Protein AF-A0A536F5B0-F1 (afdb_monomer_lite)

Structure (mmCIF, N/CA/C/O backbone):
data_AF-A0A536F5B0-F1
#
_entry.id   AF-A0A536F5B0-F1
#
loop_
_atom_site.group_PDB
_atom_site.id
_atom_site.type_symbol
_atom_site.label_atom_id
_atom_site.label_alt_id
_atom_site.label_comp_id
_atom_site.label_asym_id
_atom_site.label_entity_id
_atom_site.label_seq_id
_atom_site.pdbx_PDB_ins_code
_atom_site.Cartn_x
_atom_site.Cartn_y
_atom_site.Cartn_z
_atom_site.occupancy
_atom_site.B_iso_or_equiv
_atom_site.auth_seq_id
_atom_site.auth_comp_id
_atom_site.auth_asym_id
_atom_site.auth_atom_id
_atom_site.pdbx_PDB_model_num
ATOM 1 N N . MET A 1 1 ? -6.780 11.387 20.738 1.00 43.41 1 MET A N 1
ATOM 2 C CA . MET A 1 1 ? -5.326 11.297 20.969 1.00 43.41 1 MET A CA 1
ATOM 3 C C . MET A 1 1 ? -4.683 11.333 19.597 1.00 43.41 1 MET A C 1
ATOM 5 O O . MET A 1 1 ? -4.849 10.399 18.830 1.00 43.41 1 MET A O 1
ATOM 9 N N . GLN A 1 2 ? -4.145 12.494 19.250 1.00 51.94 2 GLN A N 1
ATOM 10 C CA . GLN A 1 2 ? -3.654 12.864 17.927 1.00 51.94 2 GLN A CA 1
ATOM 11 C C . GLN A 1 2 ? -2.170 12.504 17.866 1.00 51.94 2 GLN A C 1
ATOM 13 O O . GLN A 1 2 ? -1.369 13.080 18.598 1.00 51.94 2 GLN A O 1
ATOM 18 N N . GLY A 1 3 ? -1.829 11.453 17.122 1.00 70.12 3 GLY A N 1
ATOM 19 C CA . GLY A 1 3 ? -0.491 10.872 17.130 1.00 70.12 3 GLY A CA 1
ATOM 20 C C . GLY A 1 3 ? -0.028 10.510 15.729 1.00 70.12 3 GLY A C 1
ATOM 21 O O . GLY A 1 3 ? -0.777 9.934 14.937 1.00 70.12 3 GLY A O 1
ATOM 22 N N . VAL A 1 4 ? 1.227 10.842 15.442 1.00 75.50 4 VAL A N 1
ATOM 23 C CA . VAL A 1 4 ? 1.959 10.325 14.288 1.00 75.50 4 VAL A CA 1
ATOM 24 C C . VAL A 1 4 ? 2.479 8.942 14.659 1.00 75.50 4 VAL A C 1
ATOM 26 O O . VAL A 1 4 ? 3.270 8.815 15.592 1.00 75.50 4 VAL A O 1
ATOM 29 N N . LEU A 1 5 ? 2.086 7.913 13.911 1.00 81.56 5 LEU A N 1
ATOM 30 C CA . LEU A 1 5 ? 2.707 6.597 14.014 1.00 81.56 5 LEU A CA 1
ATOM 31 C C . LEU A 1 5 ? 3.843 6.514 12.987 1.00 81.56 5 LEU A C 1
ATOM 33 O O . LEU A 1 5 ? 3.611 6.391 11.783 1.00 81.56 5 LEU A O 1
ATOM 37 N N . ALA A 1 6 ? 5.082 6.626 13.463 1.00 87.69 6 ALA A N 1
ATOM 38 C CA . ALA A 1 6 ? 6.285 6.471 12.652 1.00 87.69 6 ALA A CA 1
ATOM 39 C C . ALA A 1 6 ? 6.956 5.138 12.987 1.00 87.69 6 ALA A C 1
ATOM 41 O O . ALA A 1 6 ? 7.313 4.890 14.137 1.00 87.69 6 ALA A O 1
ATOM 42 N N . LEU A 1 7 ? 7.123 4.289 11.976 1.00 90.38 7 LEU A N 1
ATOM 43 C CA . LEU A 1 7 ? 7.748 2.976 12.101 1.00 90.38 7 LEU A CA 1
ATOM 44 C C . LEU A 1 7 ? 8.937 2.914 11.137 1.00 90.38 7 LEU A C 1
ATOM 46 O O . LEU A 1 7 ? 8.799 3.295 9.976 1.00 90.38 7 LEU A O 1
ATOM 50 N N . ASP A 1 8 ? 10.097 2.441 11.594 1.00 94.56 8 ASP A N 1
ATOM 51 C CA . ASP A 1 8 ? 11.303 2.317 10.763 1.00 94.56 8 ASP A CA 1
ATOM 52 C C . ASP A 1 8 ? 11.876 0.902 10.868 1.00 94.56 8 ASP A C 1
ATOM 54 O O . ASP A 1 8 ? 12.297 0.478 11.942 1.00 94.56 8 ASP A O 1
ATOM 58 N N . ARG A 1 9 ? 11.888 0.175 9.744 1.00 95.12 9 ARG A N 1
ATOM 59 C CA . ARG A 1 9 ? 12.448 -1.183 9.608 1.00 95.12 9 ARG A CA 1
ATOM 60 C C . ARG A 1 9 ? 11.956 -2.202 10.643 1.00 95.12 9 ARG A C 1
ATOM 62 O O . ARG A 1 9 ? 12.716 -3.058 11.090 1.00 95.12 9 ARG A O 1
ATOM 69 N N . VAL A 1 10 ? 10.677 -2.138 11.002 1.00 96.81 10 VAL A N 1
ATOM 70 C CA . VAL A 1 10 ? 10.043 -3.112 11.904 1.00 96.81 10 VAL A CA 1
ATOM 71 C C . VAL A 1 10 ? 9.128 -4.065 11.147 1.00 96.81 10 VAL A C 1
ATOM 73 O O . VAL A 1 10 ? 8.617 -3.744 10.073 1.00 96.81 10 VAL A O 1
ATOM 76 N N . THR A 1 11 ? 8.903 -5.242 11.733 1.00 97.81 11 THR A N 1
ATOM 77 C CA . THR A 1 11 ? 7.833 -6.145 11.303 1.00 97.81 11 THR A CA 1
ATOM 78 C C . THR A 1 11 ? 6.660 -6.052 12.266 1.00 97.81 11 THR A C 1
ATOM 80 O O . THR A 1 11 ? 6.829 -6.259 13.466 1.00 97.81 11 THR A O 1
ATOM 83 N N . VAL A 1 12 ? 5.478 -5.769 11.732 1.00 96.88 12 VAL A N 1
ATOM 84 C CA . VAL A 1 12 ? 4.205 -5.764 12.455 1.00 96.88 12 VAL A CA 1
ATOM 85 C C . VAL A 1 12 ? 3.403 -6.973 11.992 1.00 96.88 12 VAL A C 1
ATOM 87 O O . VAL A 1 12 ? 3.277 -7.200 10.790 1.00 96.88 12 VAL A O 1
ATOM 90 N N . ARG A 1 13 ? 2.883 -7.758 12.936 1.00 98.31 13 ARG A N 1
ATOM 91 C CA . ARG A 1 13 ? 2.137 -8.987 12.648 1.00 98.31 13 ARG A CA 1
ATOM 92 C C . ARG A 1 13 ? 0.775 -8.955 13.306 1.00 98.31 13 ARG A C 1
ATOM 94 O O . ARG A 1 13 ? 0.677 -8.487 14.437 1.00 98.31 13 ARG A O 1
ATOM 101 N N . ASP A 1 14 ? -0.224 -9.485 12.605 1.00 97.19 14 ASP A N 1
ATOM 102 C CA . ASP A 1 14 ? -1.552 -9.790 13.151 1.00 97.19 14 ASP A CA 1
ATOM 103 C C . ASP A 1 14 ? -2.227 -8.573 13.821 1.00 97.19 14 ASP A C 1
ATOM 105 O O . ASP A 1 14 ? -3.028 -8.709 14.746 1.00 97.19 14 ASP A O 1
ATOM 109 N N . ALA A 1 15 ? -1.874 -7.365 13.368 1.00 93.62 15 ALA A N 1
ATOM 110 C CA . ALA A 1 15 ? -2.383 -6.118 13.916 1.00 93.62 15 ALA A CA 1
ATOM 111 C C . ALA A 1 15 ? -3.671 -5.700 13.202 1.00 93.62 15 ALA A C 1
ATOM 113 O O . ALA A 1 15 ? -3.762 -5.737 11.971 1.00 93.62 15 ALA A O 1
ATOM 114 N N . ASP A 1 16 ? -4.649 -5.262 13.988 1.00 92.25 16 ASP A N 1
ATOM 115 C CA . ASP A 1 16 ? -5.901 -4.706 13.490 1.00 92.25 16 ASP A CA 1
ATOM 116 C C . ASP A 1 16 ? -5.784 -3.184 13.358 1.00 92.25 16 ASP A C 1
ATOM 118 O O . ASP A 1 16 ? -5.632 -2.466 14.350 1.00 92.25 16 ASP A O 1
ATOM 122 N N . PHE A 1 17 ? -5.847 -2.704 12.118 1.00 88.69 17 PHE A N 1
ATOM 123 C CA . PHE A 1 17 ? -5.909 -1.293 11.764 1.00 88.69 17 PHE A CA 1
ATOM 124 C C . PHE A 1 17 ? -7.280 -0.877 11.218 1.00 88.69 17 PHE A C 1
ATOM 126 O O . PHE A 1 17 ? -7.409 0.276 10.839 1.00 88.69 17 PHE A O 1
ATOM 133 N N . SER A 1 18 ? -8.296 -1.752 11.211 1.00 85.62 18 SER A N 1
ATOM 134 C CA . SER A 1 18 ? -9.634 -1.507 10.625 1.00 85.62 18 SER A CA 1
ATOM 135 C C . SER A 1 18 ? -10.489 -0.458 11.352 1.00 85.62 18 SER A C 1
ATOM 137 O O . SER A 1 18 ? -11.6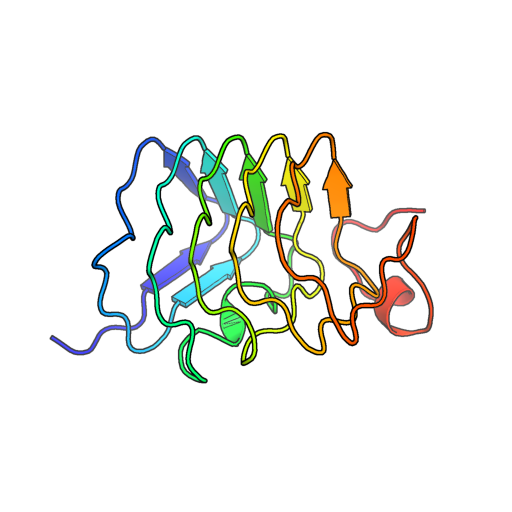27 -0.180 10.963 1.00 85.62 18 SER A O 1
ATOM 139 N N . ARG A 1 19 ? -9.976 0.068 12.471 1.00 79.25 19 ARG A N 1
ATOM 140 C CA . ARG A 1 19 ? -10.567 1.170 13.246 1.00 79.25 19 ARG A CA 1
ATOM 141 C C . ARG A 1 19 ? -9.510 2.156 13.730 1.00 79.25 19 ARG A C 1
ATOM 143 O O . ARG A 1 19 ? -9.707 2.835 14.745 1.00 79.25 19 ARG A O 1
ATOM 150 N N . ALA A 1 20 ? -8.340 2.155 13.105 1.00 76.19 20 ALA A N 1
ATOM 151 C CA . ALA A 1 20 ? -7.205 2.871 13.646 1.00 76.19 20 ALA A CA 1
ATOM 152 C C . ALA A 1 20 ? -7.249 4.345 13.236 1.00 76.19 20 ALA A C 1
ATOM 154 O O . ALA A 1 20 ? -7.000 4.713 12.096 1.00 76.19 20 ALA A O 1
ATOM 155 N N . ALA A 1 21 ? -7.519 5.220 14.202 1.00 69.75 21 ALA A N 1
ATOM 156 C CA . ALA A 1 21 ? -7.498 6.658 13.975 1.00 69.75 21 ALA A CA 1
ATOM 157 C C . ALA A 1 21 ? -6.064 7.199 14.101 1.00 69.75 21 ALA A C 1
ATOM 159 O O . ALA A 1 21 ? -5.585 7.451 15.210 1.00 69.75 21 ALA A O 1
ATOM 160 N N . PHE A 1 22 ? -5.390 7.410 12.969 1.00 70.12 22 PHE A N 1
ATOM 161 C CA . PHE A 1 22 ? -4.100 8.104 12.922 1.00 70.12 22 PHE A CA 1
ATOM 162 C C . PHE A 1 22 ? -4.226 9.469 12.252 1.00 70.12 22 PHE A C 1
ATOM 164 O O . PHE A 1 22 ? -4.945 9.641 11.272 1.00 70.12 22 PHE A O 1
ATOM 171 N N . GLU A 1 23 ? -3.465 10.444 12.745 1.00 73.62 23 GLU A N 1
ATOM 172 C CA . GLU A 1 23 ? -3.290 11.710 12.023 1.00 73.62 23 GLU A CA 1
ATOM 173 C C . GLU A 1 23 ? -2.241 11.622 10.928 1.00 73.62 23 GLU A C 1
ATOM 175 O O . GLU A 1 23 ? -2.249 12.409 9.987 1.00 73.62 23 GLU A O 1
ATOM 180 N N . ARG A 1 24 ? -1.301 10.690 11.085 1.00 76.69 24 ARG A N 1
ATOM 181 C CA . ARG A 1 24 ? -0.288 10.384 10.091 1.00 76.69 24 ARG A CA 1
ATOM 182 C C . ARG A 1 24 ? 0.280 9.007 10.361 1.00 76.69 24 ARG A C 1
ATOM 184 O O . ARG A 1 24 ? 0.657 8.701 11.494 1.00 76.69 24 ARG A O 1
ATOM 191 N N . PHE A 1 25 ? 0.417 8.222 9.304 1.00 82.94 25 PHE A N 1
ATOM 192 C CA . PHE A 1 25 ? 1.061 6.919 9.361 1.00 82.94 25 PHE A CA 1
ATOM 193 C C . PHE A 1 25 ? 2.206 6.859 8.352 1.00 82.94 25 PHE A C 1
ATOM 195 O O . PHE A 1 25 ? 1.997 7.002 7.147 1.00 82.94 25 PHE A O 1
ATOM 202 N N . ALA A 1 26 ? 3.432 6.709 8.849 1.00 86.06 26 ALA A N 1
ATOM 203 C CA . ALA A 1 26 ? 4.647 6.812 8.047 1.00 86.06 26 ALA A CA 1
ATOM 204 C C . ALA A 1 26 ? 5.569 5.604 8.286 1.00 86.06 26 ALA A C 1
ATOM 206 O O . ALA A 1 26 ? 6.556 5.726 9.019 1.00 86.06 26 ALA A O 1
ATOM 207 N N . PRO A 1 27 ? 5.259 4.433 7.702 1.00 90.06 27 PRO A N 1
ATOM 208 C CA . PRO A 1 27 ? 6.167 3.296 7.733 1.00 90.06 27 PRO A CA 1
ATOM 209 C C . PRO A 1 27 ? 7.321 3.503 6.756 1.00 90.06 27 PRO A C 1
ATOM 211 O O . PRO A 1 27 ? 7.099 3.871 5.612 1.00 90.06 27 PRO A O 1
ATOM 214 N N . ASN A 1 28 ? 8.554 3.229 7.167 1.00 93.00 28 ASN A N 1
ATOM 215 C CA . ASN A 1 28 ? 9.730 3.298 6.306 1.00 93.00 28 ASN A CA 1
ATOM 216 C C . ASN A 1 28 ? 10.467 1.959 6.325 1.00 93.00 28 ASN A C 1
ATOM 218 O O . ASN A 1 28 ? 11.013 1.565 7.354 1.00 93.00 28 ASN A O 1
ATOM 222 N N . GLY A 1 29 ? 10.471 1.238 5.201 1.00 95.06 29 GLY A N 1
ATOM 223 C CA . GLY A 1 29 ? 11.139 -0.065 5.128 1.00 95.06 29 GLY A CA 1
ATOM 224 C C . GLY A 1 29 ? 10.519 -1.127 6.040 1.00 95.06 29 GLY A C 1
ATOM 225 O O . GLY A 1 29 ? 11.243 -1.989 6.530 1.00 95.06 29 GLY A O 1
ATOM 226 N N . CYS A 1 30 ? 9.226 -1.018 6.355 1.00 96.50 30 CYS A N 1
ATOM 227 C CA . CYS A 1 30 ? 8.551 -1.926 7.285 1.00 96.50 30 CYS A CA 1
ATOM 228 C C . CYS A 1 30 ? 7.915 -3.114 6.561 1.00 96.50 30 CYS A C 1
ATOM 230 O O . CYS A 1 30 ? 7.590 -3.030 5.376 1.00 96.50 30 CYS A O 1
ATOM 232 N N . THR A 1 31 ? 7.660 -4.182 7.313 1.00 97.81 31 THR A N 1
ATOM 233 C CA . THR A 1 31 ? 6.870 -5.328 6.856 1.00 97.81 31 THR A CA 1
ATOM 234 C C . THR A 1 31 ? 5.605 -5.445 7.697 1.00 97.81 31 THR A C 1
ATOM 236 O O . THR A 1 31 ? 5.675 -5.477 8.923 1.00 97.81 31 THR A O 1
ATOM 239 N N . PHE A 1 32 ? 4.453 -5.537 7.046 1.00 97.75 32 PHE A N 1
ATOM 240 C CA . PHE A 1 32 ? 3.169 -5.848 7.668 1.00 97.75 32 PHE A CA 1
ATOM 241 C C . PHE A 1 32 ? 2.755 -7.248 7.238 1.00 97.75 32 PHE A C 1
ATOM 243 O O . PHE A 1 32 ? 2.677 -7.512 6.041 1.00 97.75 32 PHE A O 1
ATOM 250 N N . GLU A 1 33 ? 2.503 -8.141 8.189 1.00 98.69 33 GLU A N 1
ATOM 251 C CA . GLU A 1 33 ? 2.089 -9.518 7.916 1.00 98.69 33 GLU A CA 1
ATOM 252 C C . GLU A 1 33 ? 0.727 -9.789 8.548 1.00 98.69 33 GLU A C 1
ATOM 254 O O . GLU A 1 33 ? 0.567 -9.640 9.760 1.00 98.69 33 GLU A O 1
ATOM 259 N N . ARG A 1 34 ? -0.244 -10.223 7.736 1.00 98.38 34 ARG A N 1
ATOM 260 C CA . ARG A 1 34 ? -1.601 -10.578 8.190 1.00 98.38 34 ARG A CA 1
ATOM 261 C C . ARG A 1 34 ? -2.305 -9.453 8.961 1.00 98.38 34 ARG A C 1
ATOM 263 O O . ARG A 1 34 ? -3.112 -9.711 9.850 1.00 98.38 34 ARG A O 1
ATOM 270 N N . CYS A 1 35 ? -2.000 -8.203 8.620 1.00 96.94 35 CYS A N 1
ATOM 271 C CA . CYS A 1 35 ? -2.652 -7.042 9.215 1.00 96.94 35 CYS A CA 1
ATOM 272 C C . CYS A 1 35 ? -3.987 -6.736 8.523 1.00 96.94 35 CYS A C 1
ATOM 274 O O . CYS A 1 35 ? -4.154 -6.965 7.318 1.00 96.94 35 CYS A O 1
ATOM 276 N N . ASP A 1 36 ? -4.925 -6.185 9.287 1.00 95.81 36 ASP A N 1
ATOM 277 C CA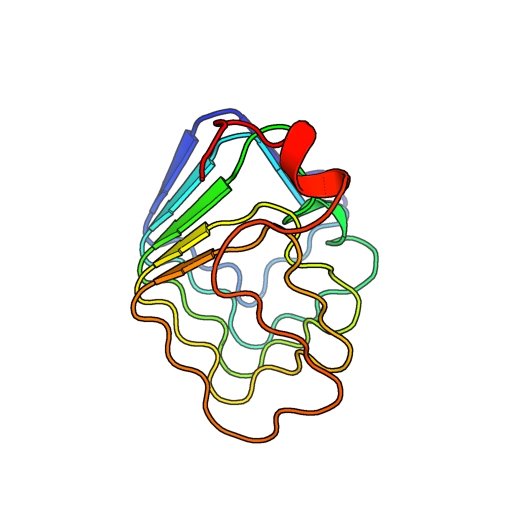 . ASP A 1 36 ? -6.267 -5.843 8.818 1.00 95.81 36 ASP A CA 1
ATOM 278 C C . ASP A 1 36 ? -6.405 -4.334 8.592 1.00 95.81 36 ASP A C 1
ATOM 280 O O . ASP A 1 36 ? -6.244 -3.562 9.526 1.00 95.81 36 ASP A O 1
ATOM 284 N N . PHE A 1 37 ? -6.700 -3.916 7.363 1.00 93.31 37 PHE A N 1
ATOM 285 C CA . PHE A 1 37 ? -6.938 -2.527 6.952 1.00 93.31 37 PHE A CA 1
ATOM 286 C C . PHE A 1 37 ? -8.335 -2.349 6.325 1.00 93.31 37 PHE A C 1
ATOM 288 O O . PHE A 1 37 ? -8.568 -1.413 5.556 1.00 93.31 37 PHE A O 1
ATOM 295 N N . ARG A 1 38 ? -9.263 -3.283 6.567 1.00 94.00 38 ARG A N 1
ATOM 296 C CA . ARG A 1 38 ? -10.600 -3.259 5.954 1.00 94.00 38 ARG A CA 1
ATOM 297 C C . ARG A 1 38 ? -11.414 -2.063 6.423 1.00 94.00 38 ARG A C 1
ATOM 299 O O . ARG A 1 38 ? -11.369 -1.702 7.592 1.00 94.00 38 ARG A O 1
ATOM 306 N N . GLY A 1 39 ? -12.220 -1.508 5.517 1.00 80.50 39 GLY A N 1
ATOM 307 C CA . GLY A 1 39 ? -13.172 -0.433 5.828 1.00 80.50 39 GLY A CA 1
ATOM 308 C C . GLY A 1 39 ? -12.547 0.902 6.249 1.00 80.50 39 GLY A C 1
ATOM 309 O O . GLY A 1 39 ? -13.285 1.832 6.566 1.00 80.50 39 GLY A O 1
ATOM 310 N N . GLU A 1 40 ? -11.218 1.010 6.230 1.00 79.31 40 GLU A N 1
ATOM 311 C CA . GLU A 1 40 ? -10.513 2.245 6.546 1.00 79.31 40 GLU A CA 1
ATOM 312 C C . GLU A 1 40 ? -10.764 3.311 5.475 1.00 79.31 40 GLU A C 1
ATOM 314 O O . GLU A 1 40 ? -10.757 3.044 4.265 1.00 79.31 40 GLU A O 1
ATOM 319 N N . LEU A 1 41 ? -10.974 4.539 5.946 1.00 73.12 41 LEU A N 1
ATOM 320 C CA . LEU A 1 41 ? -11.046 5.729 5.112 1.00 73.12 41 LEU A CA 1
ATOM 321 C C . LEU A 1 41 ? -9.644 6.316 5.029 1.00 73.12 41 LEU A C 1
ATOM 323 O O . LEU A 1 41 ? -9.217 7.059 5.914 1.00 73.12 41 LEU A O 1
ATOM 327 N N . PHE A 1 42 ? -8.921 5.990 3.961 1.00 71.06 42 PHE A N 1
ATOM 328 C CA . PHE A 1 42 ? -7.619 6.588 3.739 1.00 71.06 42 PHE A CA 1
ATOM 329 C C . PHE A 1 42 ? -7.793 7.981 3.140 1.00 71.06 42 PHE A C 1
ATOM 331 O O . PHE A 1 42 ? -7.871 8.161 1.925 1.00 71.06 42 PHE A O 1
ATOM 338 N N . ASP A 1 43 ? -7.879 8.974 4.021 1.00 71.69 43 ASP A N 1
ATOM 339 C CA . ASP A 1 43 ? -7.871 10.386 3.657 1.00 71.69 43 ASP A CA 1
ATOM 340 C C . ASP A 1 43 ? -6.432 10.914 3.466 1.00 71.69 43 ASP A C 1
ATOM 342 O O . ASP A 1 43 ? -5.449 10.161 3.477 1.00 71.69 43 ASP A O 1
ATOM 346 N N . GLU A 1 44 ? -6.290 12.227 3.264 1.00 64.50 44 GLU A N 1
ATOM 347 C CA . GLU A 1 44 ? -4.988 12.873 3.062 1.00 64.50 44 GLU A CA 1
ATOM 348 C C . GLU A 1 44 ? -3.973 12.571 4.177 1.00 64.50 44 GLU A C 1
ATOM 350 O O . GLU A 1 44 ? -2.773 12.603 3.923 1.00 64.50 44 GLU A O 1
ATOM 355 N N . ARG A 1 45 ? -4.405 12.206 5.390 1.00 66.06 45 ARG A N 1
ATOM 356 C CA . ARG A 1 45 ? -3.528 11.880 6.529 1.00 66.06 45 ARG A CA 1
ATOM 357 C C . ARG A 1 45 ? -2.700 10.626 6.299 1.00 66.06 45 ARG A C 1
ATOM 359 O O . ARG A 1 45 ? -1.593 10.494 6.827 1.00 66.06 45 ARG A O 1
ATOM 366 N N . LEU A 1 46 ? -3.209 9.703 5.489 1.00 68.31 46 LEU A N 1
ATOM 367 C CA . LEU A 1 46 ? -2.546 8.439 5.182 1.00 68.31 46 LEU A CA 1
ATOM 368 C C . LEU A 1 46 ? -1.779 8.483 3.854 1.00 68.31 46 LEU A C 1
ATOM 370 O O . LEU A 1 46 ? -1.255 7.461 3.416 1.00 68.31 46 LEU A O 1
ATOM 374 N N . HIS A 1 47 ? -1.599 9.669 3.258 1.00 70.81 47 HIS A N 1
ATOM 375 C CA . HIS A 1 47 ? -0.805 9.846 2.037 1.00 70.81 47 HIS A CA 1
ATOM 376 C C . HIS A 1 47 ? 0.630 9.299 2.158 1.00 70.81 47 HIS A C 1
ATOM 378 O O . HIS A 1 47 ? 1.214 8.846 1.172 1.00 70.81 47 HIS A O 1
ATOM 384 N N . THR A 1 48 ? 1.208 9.317 3.368 1.00 66.94 48 THR A N 1
ATOM 385 C CA . THR A 1 48 ? 2.560 8.803 3.621 1.00 66.94 48 THR A CA 1
ATOM 386 C C . THR A 1 48 ? 2.650 7.289 3.723 1.00 66.94 48 THR A C 1
ATOM 388 O O . THR A 1 48 ? 3.766 6.773 3.714 1.00 66.94 48 THR A O 1
ATOM 391 N N . LEU A 1 49 ? 1.525 6.576 3.792 1.00 74.56 49 LEU A N 1
ATOM 392 C CA . LEU A 1 49 ? 1.504 5.137 4.043 1.00 74.56 49 LEU A CA 1
ATOM 393 C C . LEU A 1 49 ? 2.322 4.349 3.015 1.00 74.56 49 LEU A C 1
ATOM 395 O O . LEU A 1 49 ? 3.062 3.435 3.369 1.00 74.56 49 LEU A O 1
ATOM 399 N N . PHE A 1 50 ? 2.226 4.739 1.746 1.00 76.38 50 PHE A N 1
ATOM 400 C CA . PHE A 1 50 ? 2.945 4.086 0.653 1.00 76.38 50 PHE A CA 1
ATOM 401 C C . PHE A 1 50 ? 4.006 4.986 -0.005 1.00 76.38 50 PHE A C 1
ATOM 403 O O . PHE A 1 50 ? 4.662 4.586 -0.967 1.00 76.38 50 PHE A O 1
ATOM 410 N N . ALA A 1 51 ? 4.191 6.206 0.509 1.00 76.44 51 ALA A N 1
ATOM 411 C CA . ALA A 1 51 ? 5.091 7.219 -0.051 1.00 76.44 51 ALA A CA 1
ATOM 412 C C . ALA A 1 51 ? 6.436 7.317 0.695 1.00 76.44 51 ALA A C 1
ATOM 414 O O . ALA A 1 51 ? 7.135 8.330 0.618 1.00 76.44 51 ALA A O 1
ATOM 415 N N . SER A 1 52 ? 6.802 6.284 1.450 1.00 82.12 52 SER A N 1
ATOM 416 C CA . SER A 1 52 ? 8.059 6.228 2.188 1.00 82.12 52 SER A CA 1
ATOM 417 C C . SER A 1 52 ? 9.277 6.161 1.269 1.00 82.12 52 SER A C 1
ATOM 419 O O . SER A 1 52 ? 9.186 5.706 0.130 1.00 82.12 52 SER A O 1
ATOM 421 N N . ARG A 1 53 ? 10.442 6.607 1.766 1.00 85.19 53 ARG A N 1
ATOM 422 C CA . ARG A 1 53 ? 11.704 6.557 1.002 1.00 85.19 53 ARG A CA 1
ATOM 423 C C . ARG A 1 53 ? 12.180 5.136 0.747 1.00 85.19 53 ARG A C 1
ATOM 425 O O . ARG A 1 53 ? 12.706 4.885 -0.328 1.00 85.19 53 ARG A O 1
ATOM 432 N N . ARG A 1 54 ? 12.006 4.240 1.718 1.00 92.12 54 ARG A N 1
ATOM 433 C CA . ARG A 1 54 ? 12.240 2.804 1.554 1.00 92.12 54 ARG A CA 1
ATOM 434 C C . ARG A 1 54 ? 10.913 2.096 1.363 1.00 92.12 54 ARG A C 1
ATOM 436 O O . ARG A 1 54 ? 9.951 2.407 2.070 1.00 92.12 54 ARG A O 1
ATOM 443 N N . GLN A 1 55 ? 10.879 1.144 0.444 1.00 94.38 55 GLN A N 1
ATOM 444 C CA . GLN A 1 55 ? 9.738 0.280 0.187 1.00 94.38 55 GLN A CA 1
ATOM 445 C C . GLN A 1 55 ? 9.279 -0.409 1.474 1.00 94.38 55 GLN A C 1
ATOM 447 O O . GLN A 1 55 ? 10.057 -1.084 2.142 1.00 94.38 55 GLN A O 1
ATOM 452 N N . SER A 1 56 ? 7.997 -0.256 1.791 1.00 95.75 56 SER A N 1
ATOM 453 C CA . SER A 1 56 ? 7.324 -1.078 2.795 1.00 95.75 56 SER A CA 1
ATOM 454 C C . SER A 1 56 ? 6.591 -2.228 2.102 1.00 95.75 56 SER A C 1
ATOM 456 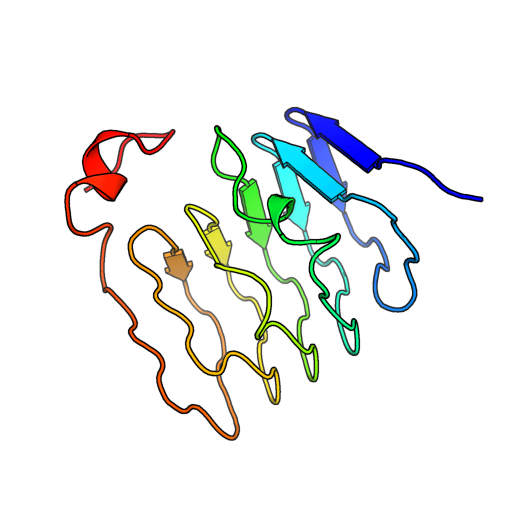O O . SER A 1 56 ? 6.068 -2.062 0.994 1.00 95.75 56 SER A O 1
ATOM 458 N N . THR A 1 57 ? 6.568 -3.390 2.753 1.00 97.12 57 THR A N 1
ATOM 459 C CA . THR A 1 57 ? 5.941 -4.615 2.245 1.00 97.12 57 THR A CA 1
ATOM 460 C C . THR A 1 57 ? 4.711 -4.968 3.069 1.00 97.12 57 THR A C 1
ATOM 462 O O . THR A 1 57 ? 4.753 -4.971 4.296 1.00 97.12 57 THR A O 1
ATOM 465 N N . PHE A 1 58 ? 3.623 -5.312 2.393 1.00 98.00 58 PHE A N 1
ATOM 466 C CA . PHE A 1 58 ? 2.383 -5.799 2.983 1.00 98.00 58 PHE A CA 1
ATOM 467 C C . PHE A 1 58 ? 2.168 -7.227 2.491 1.00 98.00 58 PHE A C 1
ATOM 469 O O . PHE A 1 58 ? 2.051 -7.442 1.287 1.00 98.00 58 PHE A O 1
ATOM 476 N N . ARG A 1 59 ? 2.144 -8.201 3.399 1.00 98.75 59 ARG A N 1
ATOM 477 C CA . ARG A 1 59 ? 2.003 -9.624 3.092 1.00 98.75 59 ARG A CA 1
ATOM 478 C C . ARG A 1 59 ? 0.766 -10.185 3.771 1.00 98.75 59 ARG A C 1
ATOM 480 O O . ARG A 1 59 ? 0.624 -10.085 4.984 1.00 98.75 59 ARG A O 1
ATOM 487 N N . GLU A 1 60 ? -0.103 -10.811 2.985 1.00 98.62 60 GLU A N 1
ATOM 488 C CA . GLU A 1 60 ? -1.345 -11.438 3.457 1.00 98.62 60 GLU A CA 1
ATOM 489 C C . GLU A 1 60 ? -2.259 -10.445 4.198 1.00 98.62 60 GLU A C 1
ATOM 491 O O . GLU A 1 60 ? -3.048 -10.824 5.062 1.00 98.62 60 GLU A O 1
ATOM 496 N N . CYS A 1 61 ? -2.143 -9.155 3.864 1.00 98.31 61 CYS A N 1
ATOM 497 C CA . CYS A 1 61 ? -2.939 -8.090 4.460 1.00 98.31 61 CYS A CA 1
ATOM 498 C C . CYS A 1 61 ? -4.301 -7.951 3.772 1.00 98.31 61 CYS A C 1
ATOM 500 O O . CYS A 1 61 ? -4.487 -8.274 2.592 1.00 98.31 61 CYS A O 1
ATOM 502 N N . ARG A 1 62 ? -5.254 -7.420 4.531 1.00 98.19 62 ARG A N 1
ATOM 503 C CA . ARG A 1 62 ? -6.658 -7.282 4.142 1.00 98.19 62 ARG A CA 1
ATOM 504 C C . ARG A 1 62 ? -7.009 -5.818 3.914 1.00 98.19 62 ARG A C 1
ATOM 506 O O . ARG A 1 62 ? -6.871 -5.026 4.833 1.00 98.19 62 ARG A O 1
ATOM 513 N N . PHE A 1 63 ? -7.443 -5.462 2.709 1.00 96.50 63 PHE A N 1
ATOM 514 C CA . PHE A 1 63 ? -7.865 -4.108 2.317 1.00 96.50 63 PHE A CA 1
ATOM 515 C C . PHE A 1 63 ? -9.306 -4.096 1.784 1.00 96.50 63 PHE A C 1
ATOM 517 O O . PHE A 1 63 ? -9.714 -3.166 1.091 1.00 96.50 63 PHE A O 1
ATOM 524 N N . GLU A 1 64 ? -10.087 -5.145 2.042 1.00 96.69 64 GLU A N 1
ATOM 525 C CA . GLU A 1 64 ? -11.445 -5.266 1.523 1.00 96.69 64 GLU A CA 1
ATOM 526 C C . GLU A 1 64 ? -12.320 -4.075 1.938 1.00 96.69 64 GLU A C 1
ATOM 528 O O . GLU A 1 64 ? -12.384 -3.698 3.110 1.00 96.69 64 GLU A O 1
ATOM 533 N N . GLY A 1 65 ? -12.998 -3.476 0.957 1.00 94.94 65 GLY A N 1
ATOM 534 C CA . GLY A 1 65 ? -13.873 -2.318 1.166 1.00 94.94 65 GLY A CA 1
ATOM 535 C C . GLY A 1 65 ? -13.177 -1.024 1.609 1.00 94.94 65 GLY A C 1
ATOM 536 O O . GLY A 1 65 ? -13.877 -0.053 1.880 1.00 94.94 65 GLY A O 1
ATOM 537 N N . ALA A 1 66 ? -11.843 -0.986 1.695 1.00 92.50 66 ALA A N 1
A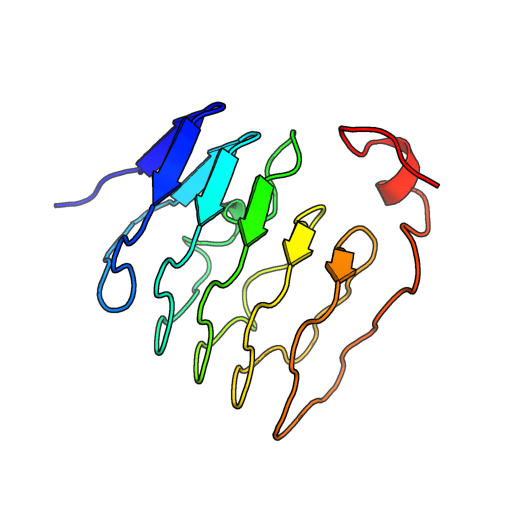TOM 538 C CA . ALA A 1 66 ? -11.105 0.225 2.050 1.00 92.50 66 ALA A CA 1
ATOM 539 C C . ALA A 1 66 ? -11.251 1.311 0.974 1.00 92.50 66 ALA A C 1
ATOM 541 O O . ALA A 1 66 ? -11.247 1.010 -0.223 1.00 92.50 66 ALA A O 1
ATOM 542 N N . ASP A 1 67 ? -11.320 2.577 1.383 1.00 91.12 67 ASP A N 1
ATOM 543 C CA . ASP A 1 67 ? -11.278 3.710 0.457 1.00 91.12 67 ASP A CA 1
ATOM 544 C C . ASP A 1 67 ? -9.847 4.228 0.325 1.00 91.12 67 ASP A C 1
ATOM 546 O O . ASP A 1 67 ? -9.313 4.821 1.255 1.00 91.12 67 ASP A O 1
ATOM 550 N N . LEU A 1 68 ? -9.223 3.985 -0.829 1.00 90.88 68 LEU A N 1
ATOM 551 C CA . LEU A 1 68 ? -7.814 4.259 -1.113 1.00 90.88 68 LEU A CA 1
ATOM 552 C C . LEU A 1 68 ? -7.621 5.354 -2.178 1.00 90.88 68 LEU A C 1
ATOM 554 O O . LEU A 1 68 ? -6.501 5.554 -2.656 1.00 90.88 68 LEU A O 1
ATOM 558 N N . ARG A 1 69 ? -8.687 6.072 -2.559 1.00 90.25 69 ARG A N 1
ATOM 559 C CA . ARG A 1 69 ? -8.668 7.078 -3.642 1.00 90.25 69 ARG A CA 1
ATOM 560 C C . ARG A 1 69 ? -7.693 8.226 -3.398 1.00 90.25 69 ARG A C 1
ATOM 562 O O . ARG A 1 69 ? -7.086 8.731 -4.341 1.00 90.25 69 ARG A O 1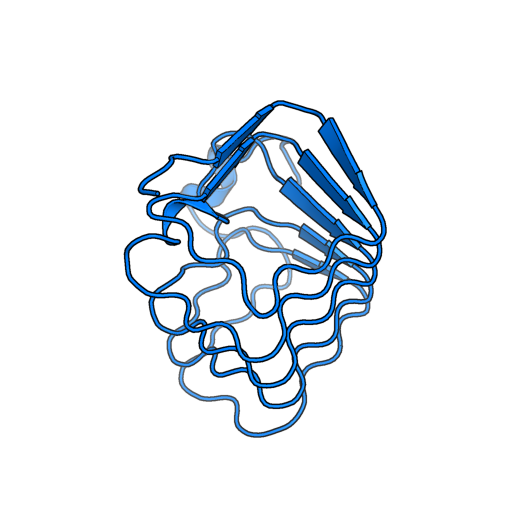
ATOM 569 N N . SER A 1 70 ? -7.530 8.628 -2.139 1.00 85.50 70 SER A N 1
ATOM 570 C CA . SER A 1 70 ? -6.672 9.756 -1.754 1.00 85.50 70 SER A CA 1
ATOM 571 C C . SER A 1 70 ? -5.212 9.356 -1.524 1.00 85.50 70 SER A C 1
ATOM 573 O O . SER A 1 70 ? -4.382 10.210 -1.217 1.00 85.50 70 SER A O 1
ATOM 575 N N . VAL A 1 71 ? -4.865 8.075 -1.692 1.00 84.44 71 VAL A N 1
ATOM 576 C CA . VAL A 1 71 ? -3.503 7.574 -1.477 1.00 84.44 71 VAL A CA 1
ATOM 577 C C . VAL A 1 71 ? -2.932 7.034 -2.778 1.00 84.44 71 VAL A C 1
ATOM 579 O O . VAL A 1 71 ? -3.600 6.354 -3.550 1.00 84.44 71 VAL A O 1
ATOM 582 N N . ARG A 1 72 ? -1.655 7.317 -3.033 1.00 86.50 72 ARG A N 1
ATOM 583 C CA . ARG A 1 72 ? -0.904 6.701 -4.132 1.00 86.50 72 ARG A CA 1
ATOM 584 C C . ARG A 1 72 ? -0.155 5.488 -3.596 1.00 86.50 72 ARG A C 1
ATOM 586 O O . ARG A 1 72 ? 0.494 5.644 -2.571 1.00 86.50 72 ARG A O 1
ATOM 593 N N . PRO A 1 73 ? -0.142 4.334 -4.287 1.00 90.50 73 PRO A N 1
ATOM 594 C CA . PRO A 1 73 ? 0.544 3.133 -3.802 1.00 90.50 73 PRO A CA 1
ATOM 595 C C . PRO A 1 73 ? 2.081 3.244 -3.837 1.00 90.50 73 PRO A C 1
ATOM 597 O O . PRO A 1 73 ? 2.768 2.353 -3.344 1.00 90.50 73 PRO A O 1
ATOM 600 N N . GLY A 1 74 ? 2.628 4.332 -4.397 1.00 90.69 74 GLY A N 1
ATOM 601 C CA . GLY A 1 74 ? 4.055 4.654 -4.367 1.00 90.69 74 GLY A CA 1
ATOM 602 C C . GLY A 1 74 ? 4.926 3.469 -4.768 1.00 90.69 74 GLY A C 1
ATOM 603 O O . GLY A 1 74 ? 4.625 2.792 -5.745 1.00 90.69 74 GLY A O 1
ATOM 604 N N . GLN A 1 75 ? 5.980 3.212 -3.994 1.00 93.62 75 GLN A N 1
ATOM 605 C CA . GLN A 1 75 ? 6.870 2.066 -4.203 1.00 93.62 75 GLN A CA 1
ATOM 606 C C . GLN A 1 75 ? 6.515 0.849 -3.335 1.00 93.62 75 GLN A C 1
ATOM 608 O O . GLN A 1 75 ? 7.341 -0.054 -3.199 1.00 93.62 75 GLN A O 1
ATOM 613 N N . ALA A 1 76 ? 5.330 0.828 -2.716 1.00 94.75 76 ALA A N 1
ATOM 614 C CA . ALA A 1 76 ? 4.924 -0.261 -1.835 1.00 94.75 76 ALA A CA 1
ATOM 615 C C . ALA A 1 76 ? 4.838 -1.597 -2.580 1.00 94.75 76 ALA A C 1
ATOM 617 O O . ALA A 1 76 ? 4.534 -1.660 -3.776 1.00 94.75 76 ALA A O 1
ATOM 618 N N . ARG A 1 77 ? 5.097 -2.672 -1.839 1.00 95.62 77 ARG A N 1
ATOM 619 C CA . ARG A 1 77 ? 5.001 -4.045 -2.327 1.00 95.62 77 ARG A CA 1
ATOM 620 C C . ARG A 1 77 ? 3.891 -4.767 -1.589 1.00 95.62 77 ARG A C 1
ATOM 622 O O . ARG A 1 77 ? 3.911 -4.845 -0.365 1.00 95.62 77 ARG A O 1
ATOM 629 N N . PHE A 1 78 ? 2.943 -5.312 -2.332 1.00 97.56 78 PHE A N 1
ATOM 630 C CA . PHE A 1 78 ? 1.829 -6.085 -1.806 1.00 97.56 78 PHE A CA 1
ATOM 631 C C . PHE A 1 78 ? 1.974 -7.546 -2.235 1.00 97.56 78 PHE A C 1
ATOM 633 O O . PHE A 1 78 ? 2.252 -7.843 -3.398 1.00 97.56 78 PHE A O 1
ATOM 640 N N . GLU A 1 79 ? 1.804 -8.461 -1.288 1.00 98.56 79 GLU A N 1
ATOM 641 C CA . GLU A 1 79 ? 1.967 -9.902 -1.455 1.00 98.56 79 GLU A CA 1
ATOM 642 C C . GLU A 1 79 ? 0.761 -10.633 -0.918 1.00 98.56 79 GLU A C 1
ATOM 644 O O . GLU A 1 79 ? 0.487 -10.543 0.276 1.00 98.56 79 GLU A O 1
ATOM 649 N N . ARG A 1 80 ? 0.058 -11.390 -1.764 1.00 98.75 80 ARG A N 1
ATOM 650 C CA . ARG A 1 80 ? -1.111 -12.174 -1.335 1.00 98.75 80 ARG A CA 1
ATOM 651 C C . ARG A 1 80 ? -2.150 -11.338 -0.576 1.00 98.75 80 ARG A C 1
ATOM 653 O O . ARG A 1 80 ? -2.845 -11.841 0.302 1.00 98.75 80 ARG A O 1
ATOM 660 N N . CYS A 1 81 ? -2.235 -10.045 -0.886 1.00 98.62 81 CYS A N 1
ATOM 661 C CA . CYS A 1 81 ? -3.187 -9.132 -0.266 1.00 98.62 81 CYS A CA 1
ATOM 662 C C . CYS A 1 81 ? -4.546 -9.212 -0.963 1.00 98.62 81 CYS A C 1
ATOM 664 O O . CYS A 1 81 ? -4.639 -9.525 -2.155 1.00 98.62 81 CYS A O 1
ATOM 666 N N . ASN A 1 82 ? -5.602 -8.872 -0.229 1.00 98.44 82 ASN A N 1
ATOM 667 C CA . ASN A 1 82 ? -6.957 -8.835 -0.765 1.00 98.44 82 ASN A CA 1
ATOM 668 C C . ASN A 1 82 ? -7.490 -7.400 -0.836 1.00 98.44 82 ASN A C 1
ATOM 670 O O . ASN A 1 82 ? -7.665 -6.755 0.191 1.00 98.44 82 ASN A O 1
ATOM 674 N N . PHE A 1 83 ? -7.793 -6.936 -2.047 1.00 97.75 83 PHE A N 1
ATOM 675 C CA . PHE A 1 83 ? -8.377 -5.624 -2.343 1.00 97.75 83 PHE A CA 1
ATOM 676 C C . PHE A 1 83 ? -9.832 -5.737 -2.833 1.00 97.75 83 PHE A C 1
ATOM 678 O O . PHE A 1 83 ? -10.323 -4.870 -3.555 1.00 97.75 83 PHE A O 1
ATOM 685 N N . ALA A 1 84 ? -10.542 -6.825 -2.512 1.00 97.75 84 ALA A N 1
ATOM 686 C CA . ALA A 1 84 ? -11.926 -7.009 -2.946 1.00 97.75 84 ALA A CA 1
ATOM 687 C C . ALA A 1 84 ? -12.832 -5.862 -2.460 1.00 97.75 84 ALA A C 1
ATOM 689 O O . ALA A 1 84 ? -12.951 -5.604 -1.265 1.00 97.75 84 ALA A O 1
ATOM 690 N N . GLY A 1 85 ? -13.480 -5.172 -3.399 1.00 96.19 85 GLY A N 1
ATOM 691 C CA . GLY A 1 85 ? -14.349 -4.030 -3.114 1.00 96.19 85 GLY A CA 1
ATOM 692 C C . GLY A 1 85 ? -13.622 -2.766 -2.644 1.00 96.19 85 GLY A C 1
ATOM 693 O O . GLY A 1 85 ? -14.301 -1.805 -2.299 1.00 96.19 85 GLY A O 1
ATOM 694 N N . ALA A 1 86 ? -12.285 -2.746 -2.620 1.00 95.56 86 ALA A N 1
ATOM 695 C CA . ALA A 1 86 ? -11.527 -1.546 -2.284 1.00 95.56 86 ALA A CA 1
ATOM 696 C C . ALA A 1 86 ? -11.703 -0.473 -3.368 1.00 95.56 86 ALA A C 1
ATOM 698 O O . ALA A 1 86 ? -11.686 -0.772 -4.566 1.00 95.56 86 ALA A O 1
ATOM 699 N N . ASN A 1 87 ? -11.840 0.784 -2.958 1.00 94.56 87 ASN A N 1
ATOM 700 C CA . ASN A 1 87 ? -11.940 1.905 -3.877 1.00 94.56 87 ASN A CA 1
ATOM 701 C C . ASN A 1 87 ? -10.548 2.451 -4.201 1.00 94.56 87 ASN A C 1
ATOM 703 O O . ASN A 1 87 ? -9.982 3.234 -3.446 1.00 94.56 87 ASN A O 1
ATOM 707 N N . ILE A 1 88 ? -10.007 2.022 -5.337 1.00 93.94 88 ILE A N 1
ATOM 708 C CA . ILE A 1 88 ? -8.6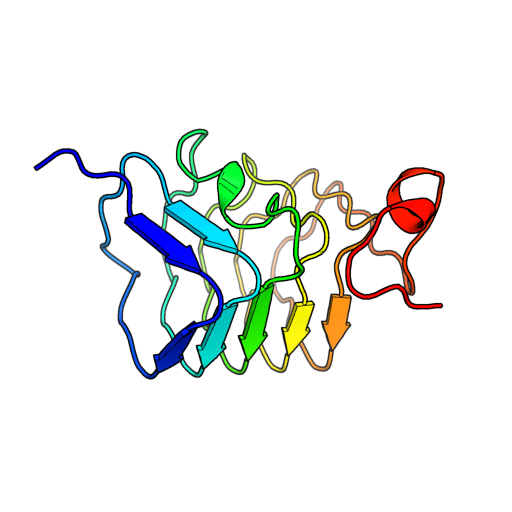89 2.426 -5.847 1.00 93.94 88 ILE A CA 1
ATOM 709 C C . ILE A 1 88 ? -8.801 3.350 -7.070 1.00 93.94 88 ILE A C 1
ATOM 711 O O . ILE A 1 88 ? -7.889 3.402 -7.893 1.00 93.94 88 ILE A O 1
ATOM 715 N N . ASP A 1 89 ? -9.937 4.037 -7.233 1.00 95.00 89 ASP A N 1
ATOM 716 C CA . ASP A 1 89 ? -10.182 4.908 -8.386 1.00 95.00 89 ASP A CA 1
ATOM 717 C C . ASP A 1 89 ? -9.057 5.938 -8.562 1.00 95.00 89 ASP A C 1
ATOM 719 O O . ASP A 1 89 ? -8.611 6.581 -7.609 1.00 95.00 89 ASP A O 1
ATOM 723 N N . GLY A 1 90 ? -8.567 6.060 -9.793 1.00 92.88 90 GLY A N 1
ATOM 724 C CA . GLY A 1 90 ? -7.484 6.974 -10.139 1.00 92.88 90 GLY A CA 1
ATOM 725 C C . GLY A 1 90 ? -6.074 6.469 -9.825 1.00 92.88 90 GLY A C 1
ATOM 726 O O . GLY A 1 90 ? -5.124 7.213 -10.078 1.00 92.88 90 GLY A O 1
ATOM 727 N N . TRP A 1 91 ? -5.882 5.266 -9.266 1.00 93.12 91 TRP A N 1
ATOM 728 C CA . TRP A 1 91 ? -4.551 4.743 -8.938 1.00 93.12 91 TRP A CA 1
ATOM 729 C C . TRP A 1 91 ? -3.616 4.662 -10.152 1.00 93.12 91 TRP A C 1
ATOM 731 O O . TRP A 1 91 ? -3.967 4.164 -11.216 1.00 93.12 91 TRP A O 1
ATOM 741 N N . ILE A 1 92 ? -2.370 5.094 -9.953 1.00 90.81 92 ILE A N 1
ATOM 742 C CA . ILE A 1 92 ? -1.288 4.943 -10.929 1.00 90.81 92 ILE A CA 1
ATOM 743 C C . ILE A 1 92 ? -0.144 4.237 -10.207 1.00 90.81 92 ILE A C 1
ATOM 745 O O . ILE A 1 92 ? 0.505 4.821 -9.336 1.00 90.81 92 ILE A O 1
ATOM 749 N N . SER A 1 93 ? 0.079 2.963 -10.527 1.00 90.75 93 SER A N 1
ATOM 750 C CA . SER A 1 93 ? 1.031 2.106 -9.817 1.00 90.75 93 SER A CA 1
ATOM 751 C C . SER A 1 93 ? 2.431 2.147 -10.435 1.00 90.75 93 SER A C 1
ATOM 753 O O . SER A 1 93 ? 3.019 1.112 -10.739 1.00 90.75 93 SER A O 1
ATOM 755 N N . THR A 1 94 ? 2.966 3.345 -10.671 1.00 91.81 94 THR A N 1
ATOM 756 C CA . THR A 1 94 ? 4.227 3.541 -11.407 1.00 91.81 94 THR A CA 1
ATOM 757 C C . THR A 1 94 ? 5.387 2.738 -10.830 1.00 91.81 94 THR A C 1
ATOM 759 O O . THR A 1 94 ? 6.206 2.230 -11.585 1.00 91.81 94 THR A O 1
ATOM 762 N N . THR A 1 95 ? 5.453 2.605 -9.506 1.00 93.69 95 THR A N 1
ATOM 763 C CA . THR A 1 95 ? 6.501 1.848 -8.820 1.00 93.69 95 THR A CA 1
ATOM 764 C C . THR A 1 95 ? 5.946 0.816 -7.841 1.00 93.69 95 THR A C 1
ATOM 766 O O . THR A 1 95 ? 6.727 0.138 -7.184 1.00 93.69 95 THR A O 1
ATOM 769 N N . ALA A 1 96 ? 4.630 0.637 -7.731 1.00 94.56 96 ALA A N 1
ATOM 770 C CA . ALA A 1 96 ? 4.070 -0.330 -6.790 1.00 94.56 96 ALA A CA 1
ATOM 771 C C . ALA A 1 96 ? 4.078 -1.742 -7.379 1.00 94.56 96 ALA A C 1
ATOM 773 O O . ALA A 1 96 ? 4.019 -1.930 -8.592 1.00 94.56 96 ALA A O 1
ATOM 774 N N . GLU A 1 97 ? 4.135 -2.731 -6.500 1.00 94.81 97 GLU A N 1
ATOM 775 C CA . GLU A 1 97 ? 4.184 -4.148 -6.843 1.00 94.81 97 GLU A CA 1
ATOM 776 C C . GLU A 1 97 ? 2.986 -4.885 -6.258 1.00 94.81 97 GLU A C 1
ATOM 778 O O . GLU A 1 97 ? 2.702 -4.752 -5.070 1.00 94.81 97 GLU A O 1
ATOM 783 N N . PHE A 1 98 ? 2.333 -5.716 -7.069 1.00 96.38 98 PHE A N 1
ATOM 784 C CA . PHE A 1 98 ? 1.218 -6.557 -6.638 1.00 96.38 98 PHE A CA 1
ATOM 785 C C . PHE A 1 98 ? 1.493 -8.009 -7.033 1.00 96.38 98 PHE A C 1
ATOM 787 O O . PHE A 1 98 ? 1.318 -8.396 -8.185 1.00 96.38 98 PHE A O 1
ATOM 794 N N . ILE A 1 99 ? 1.944 -8.814 -6.073 1.00 96.62 99 ILE A N 1
ATOM 795 C CA . ILE A 1 99 ? 2.292 -10.222 -6.269 1.00 96.62 99 ILE A CA 1
ATOM 796 C C . ILE A 1 99 ? 1.177 -11.061 -5.657 1.00 96.62 99 ILE A C 1
ATOM 798 O O . ILE A 1 99 ? 0.876 -10.909 -4.473 1.00 96.62 99 ILE A O 1
ATOM 802 N N . GLU A 1 100 ? 0.550 -11.929 -6.454 1.00 98.00 100 GLU A N 1
ATOM 803 C CA . GLU A 1 100 ? -0.515 -12.844 -5.997 1.00 98.00 100 GLU A CA 1
ATOM 804 C C . GLU A 1 100 ? -1.685 -12.128 -5.289 1.00 98.00 100 GLU A C 1
ATOM 806 O O . GLU A 1 100 ? -2.376 -12.703 -4.452 1.00 98.00 100 GLU A O 1
ATOM 811 N N . CYS A 1 101 ? -1.905 -10.847 -5.595 1.00 97.88 101 CYS A N 1
ATOM 812 C CA . CYS A 1 101 ? -2.960 -10.055 -4.974 1.00 97.88 101 CYS A CA 1
ATOM 813 C C . CYS A 1 101 ? -4.306 -10.292 -5.660 1.00 97.88 101 CYS A C 1
ATOM 815 O O . CYS A 1 101 ? -4.390 -10.439 -6.881 1.00 97.88 101 CYS A O 1
ATOM 817 N N . ARG A 1 102 ? -5.382 -10.255 -4.875 1.00 98.00 102 ARG A N 1
ATOM 818 C CA . ARG A 1 102 ? -6.749 -10.319 -5.391 1.00 98.00 102 ARG A CA 1
ATOM 819 C C . ARG A 1 102 ? -7.315 -8.914 -5.550 1.00 98.00 102 ARG A C 1
ATOM 821 O O . ARG A 1 102 ? -7.473 -8.201 -4.565 1.00 98.00 102 ARG A O 1
ATOM 828 N N . PHE A 1 103 ? -7.732 -8.582 -6.766 1.00 97.38 103 PHE A N 1
ATOM 829 C CA . PHE A 1 103 ? -8.609 -7.446 -7.046 1.00 97.38 103 PHE A CA 1
ATOM 830 C C . PHE A 1 103 ? -9.957 -7.976 -7.533 1.00 97.38 103 PHE A C 1
ATOM 832 O O . PHE A 1 103 ? -10.011 -8.840 -8.406 1.00 97.38 103 PHE A O 1
ATOM 839 N N . ALA A 1 104 ? -11.050 -7.500 -6.943 1.00 96.81 104 ALA A N 1
ATOM 840 C CA . ALA A 1 104 ? -12.401 -7.901 -7.322 1.00 96.81 104 ALA A CA 1
ATOM 841 C C . ALA A 1 104 ? -13.380 -6.754 -7.066 1.00 96.81 104 ALA A C 1
ATOM 843 O O . ALA A 1 104 ? -13.237 -6.034 -6.081 1.00 96.81 104 ALA A O 1
ATOM 844 N N . GLY A 1 105 ? -14.392 -6.615 -7.922 1.00 95.31 105 GLY A N 1
ATOM 845 C CA . GLY A 1 105 ? -15.353 -5.514 -7.863 1.00 95.31 105 GLY A CA 1
ATOM 846 C C . GLY A 1 105 ? -15.072 -4.440 -8.912 1.00 95.31 105 GLY A C 1
ATOM 847 O O . GLY A 1 105 ? -14.543 -4.730 -9.983 1.00 95.31 105 GLY A O 1
ATOM 848 N N . THR A 1 106 ? -15.475 -3.202 -8.623 1.00 94.25 106 THR A N 1
ATOM 849 C CA . THR A 1 106 ? -15.346 -2.087 -9.571 1.00 94.25 106 THR A CA 1
ATOM 850 C C . THR A 1 106 ? -13.921 -1.546 -9.573 1.00 94.25 106 THR A C 1
ATOM 852 O O . THR A 1 106 ? -13.440 -1.077 -8.549 1.00 94.25 106 THR A O 1
ATOM 855 N N . ILE A 1 107 ? -13.278 -1.555 -10.740 1.00 94.44 107 ILE A N 1
ATOM 856 C CA . ILE A 1 107 ? -11.950 -0.975 -10.962 1.00 94.44 107 ILE A CA 1
ATOM 857 C C . ILE A 1 107 ? -12.087 0.033 -12.100 1.00 94.44 107 ILE A C 1
ATOM 859 O O . ILE A 1 107 ? -12.499 -0.328 -13.203 1.00 94.44 107 ILE A O 1
ATOM 863 N N . ARG A 1 108 ? -11.808 1.307 -11.824 1.00 94.19 108 ARG A N 1
ATOM 864 C CA . ARG A 1 108 ? -11.972 2.416 -12.774 1.00 94.19 108 ARG A CA 1
ATOM 865 C C . ARG A 1 108 ? -10.781 3.353 -12.682 1.00 94.19 108 ARG A C 1
ATOM 867 O O . ARG A 1 108 ? -10.224 3.524 -11.606 1.00 94.19 108 ARG A O 1
ATOM 874 N N . ASN A 1 109 ? -10.389 3.919 -13.821 1.00 95.94 109 ASN A N 1
ATOM 875 C CA . ASN A 1 109 ? -9.298 4.892 -13.920 1.00 95.94 109 ASN A CA 1
ATOM 876 C C . ASN A 1 109 ? -7.992 4.436 -13.236 1.00 95.94 109 ASN A C 1
ATOM 878 O O . ASN A 1 109 ? -7.278 5.253 -12.662 1.00 95.94 109 ASN A O 1
ATOM 882 N N . VAL A 1 110 ? -7.688 3.133 -13.279 1.00 94.81 110 VAL A N 1
ATOM 883 C CA . VAL A 1 110 ? -6.478 2.561 -12.676 1.00 94.81 110 VAL A CA 1
ATOM 884 C C . VAL A 1 110 ? -5.496 2.138 -13.754 1.00 94.81 110 VAL A C 1
ATOM 886 O O . VAL A 1 110 ? -5.870 1.435 -14.693 1.00 94.81 110 VAL A O 1
ATOM 889 N N . THR A 1 111 ? -4.229 2.491 -13.565 1.00 93.69 111 THR A N 1
ATOM 890 C CA . THR A 1 111 ? -3.117 1.974 -14.365 1.00 93.69 111 THR A CA 1
ATOM 891 C C . THR A 1 111 ? -2.259 1.045 -13.518 1.00 93.69 111 THR A C 1
ATOM 893 O O . THR A 1 111 ? -1.637 1.487 -12.547 1.00 93.69 111 THR A O 1
ATOM 896 N N . PHE A 1 112 ? -2.188 -0.224 -13.932 1.00 92.88 112 PHE A N 1
ATOM 897 C CA . PHE A 1 112 ? -1.237 -1.204 -13.414 1.00 92.88 112 PHE A CA 1
ATOM 898 C C . PHE A 1 112 ? -0.024 -1.309 -14.337 1.00 92.88 112 PHE A C 1
ATOM 900 O O . PHE A 1 112 ? -0.168 -1.540 -15.538 1.00 92.88 112 PHE A O 1
ATOM 907 N N . HIS A 1 113 ? 1.173 -1.182 -13.773 1.00 91.19 113 HIS A N 1
ATOM 908 C CA . HIS A 1 113 ? 2.423 -1.460 -14.478 1.00 91.19 113 HIS A CA 1
ATOM 909 C C . HIS A 1 113 ? 2.968 -2.821 -14.035 1.00 91.19 113 HIS A C 1
ATOM 911 O O . HIS A 1 113 ? 2.991 -3.121 -12.846 1.00 91.19 113 HIS A O 1
ATOM 917 N N . GLY A 1 114 ? 3.422 -3.646 -14.985 1.00 88.19 114 GLY A N 1
ATOM 918 C CA . GLY A 1 114 ? 4.001 -4.966 -14.684 1.00 88.19 114 GLY A CA 1
ATOM 919 C C . GLY A 1 114 ? 5.392 -4.917 -14.037 1.00 88.19 114 GLY A C 1
ATOM 920 O O . GLY A 1 114 ? 5.884 -5.938 -13.573 1.00 88.19 114 GLY A O 1
ATOM 921 N N . LYS A 1 115 ? 6.020 -3.738 -14.021 1.00 88.81 115 LYS A N 1
ATOM 922 C CA . LYS A 1 115 ? 7.296 -3.424 -13.371 1.00 88.81 115 LYS A CA 1
ATOM 923 C C . LYS A 1 115 ? 7.371 -1.920 -13.083 1.00 88.81 115 LYS A C 1
ATOM 925 O O . LYS A 1 115 ? 6.598 -1.173 -13.695 1.00 88.81 115 LYS A O 1
ATOM 930 N N . PRO A 1 116 ? 8.296 -1.450 -12.226 1.00 90.75 116 PRO A N 1
ATOM 931 C CA . PRO A 1 116 ? 8.551 -0.024 -12.068 1.00 90.75 116 PRO A CA 1
ATOM 932 C C . PRO A 1 116 ? 8.794 0.677 -13.414 1.00 90.75 116 PRO A C 1
ATOM 934 O O . PRO A 1 116 ? 9.528 0.179 -14.267 1.00 90.75 116 PRO A O 1
ATOM 937 N N . TRP A 1 117 ? 8.153 1.828 -13.620 1.00 89.94 117 TRP A N 1
ATOM 938 C CA . TRP A 1 117 ? 8.127 2.533 -14.903 1.00 89.94 117 TRP A CA 1
ATOM 939 C C . TRP A 1 117 ? 8.424 4.035 -14.760 1.00 89.94 117 TRP A C 1
ATOM 941 O O . TRP A 1 117 ? 8.077 4.655 -13.762 1.00 89.94 117 TRP A O 1
ATOM 951 N N . GLY A 1 118 ? 9.036 4.646 -15.779 1.00 90.38 118 GLY A N 1
ATOM 952 C CA . GLY A 1 118 ? 9.319 6.088 -15.829 1.00 90.38 118 GLY A CA 1
ATOM 953 C C . GLY A 1 118 ? 10.337 6.588 -14.792 1.00 90.38 118 GLY A C 1
ATOM 954 O O . GLY A 1 118 ? 10.906 5.817 -14.026 1.00 90.38 118 GLY A O 1
ATOM 955 N N . ASN A 1 119 ? 10.547 7.908 -14.740 1.00 89.81 119 ASN A N 1
ATOM 956 C CA . ASN A 1 119 ? 11.608 8.537 -13.929 1.00 89.81 119 ASN A CA 1
ATOM 957 C C . ASN A 1 119 ? 11.501 8.234 -12.423 1.00 89.81 119 ASN A C 1
ATOM 959 O O . ASN A 1 119 ? 12.493 8.267 -11.700 1.00 89.81 119 ASN A O 1
ATOM 963 N N . ALA A 1 120 ? 10.297 7.940 -11.920 1.00 86.56 120 ALA A N 1
ATOM 964 C CA . ALA A 1 120 ? 10.111 7.562 -10.520 1.00 86.56 120 ALA A CA 1
ATOM 965 C C . ALA A 1 120 ? 10.798 6.226 -10.177 1.00 86.56 120 ALA A C 1
ATOM 967 O O . ALA A 1 120 ? 11.211 6.040 -9.033 1.00 86.56 120 ALA A O 1
ATOM 968 N N . ALA A 1 121 ? 10.952 5.323 -11.152 1.00 90.62 121 ALA A N 1
ATOM 969 C CA . ALA A 1 121 ? 11.612 4.033 -10.974 1.00 90.62 121 ALA A CA 1
ATOM 970 C C . ALA A 1 121 ? 13.124 4.158 -10.729 1.00 90.62 121 ALA A C 1
ATOM 972 O O . ALA A 1 121 ? 13.700 3.308 -10.063 1.00 90.62 121 ALA A O 1
ATOM 973 N N . GLU A 1 122 ? 13.767 5.237 -11.183 1.00 90.88 122 GLU A N 1
ATOM 974 C CA . GLU A 1 122 ? 15.214 5.454 -11.005 1.00 90.88 122 GLU A CA 1
ATOM 975 C C . GLU A 1 122 ? 15.611 5.707 -9.541 1.00 90.88 122 GLU A C 1
ATOM 977 O O . GLU A 1 122 ? 16.788 5.671 -9.190 1.00 90.88 122 GLU A O 1
ATOM 982 N N . ARG A 1 123 ? 14.631 6.000 -8.678 1.00 89.75 123 ARG A N 1
ATOM 983 C CA . ARG A 1 123 ? 14.846 6.470 -7.301 1.00 89.75 123 ARG A CA 1
ATOM 984 C C . ARG A 1 123 ? 14.218 5.571 -6.237 1.00 89.75 123 ARG A C 1
ATOM 986 O O . ARG A 1 123 ? 14.102 5.993 -5.086 1.00 89.75 123 ARG A O 1
ATOM 993 N N . ILE A 1 124 ? 13.774 4.377 -6.616 1.00 92.38 124 ILE A N 1
ATOM 994 C CA . ILE A 1 124 ? 13.187 3.409 -5.685 1.00 92.38 124 ILE A CA 1
ATOM 995 C C . ILE A 1 124 ? 14.266 2.737 -4.833 1.00 92.38 124 ILE A C 1
ATOM 997 O O . ILE A 1 124 ? 15.408 2.574 -5.260 1.00 92.38 124 ILE A O 1
ATOM 1001 N N . ASP A 1 125 ? 13.886 2.335 -3.625 1.00 93.00 125 ASP A N 1
ATOM 1002 C CA . ASP A 1 125 ? 14.756 1.664 -2.664 1.00 93.00 125 ASP A CA 1
ATOM 1003 C C . ASP A 1 125 ? 13.991 0.484 -2.035 1.00 93.00 125 ASP A C 1
ATOM 1005 O O . ASP A 1 125 ? 13.033 0.719 -1.289 1.00 93.00 125 ASP A O 1
ATOM 1009 N N . PRO A 1 126 ? 14.370 -0.774 -2.327 1.00 92.19 126 PRO A N 1
ATOM 1010 C CA . PRO A 1 126 ? 15.539 -1.169 -3.117 1.00 92.19 126 PRO A CA 1
ATOM 1011 C C . PRO A 1 126 ? 15.344 -0.930 -4.623 1.00 92.19 126 PRO A C 1
ATOM 1013 O O . PRO A 1 126 ? 14.217 -0.928 -5.120 1.00 92.19 126 PRO A O 1
ATOM 1016 N N . ALA A 1 127 ? 16.455 -0.772 -5.351 1.00 90.94 127 ALA A N 1
ATOM 1017 C CA . ALA A 1 127 ? 16.458 -0.756 -6.814 1.00 90.94 127 ALA A CA 1
ATOM 1018 C C . ALA A 1 127 ? 16.008 -2.117 -7.370 1.00 90.94 127 ALA A C 1
ATOM 1020 O O . ALA A 1 127 ? 16.401 -3.166 -6.857 1.00 90.94 127 ALA A O 1
ATOM 1021 N N . ARG A 1 128 ? 15.184 -2.100 -8.421 1.00 86.56 128 ARG A N 1
ATOM 1022 C CA . ARG A 1 128 ? 14.581 -3.297 -9.033 1.00 86.56 128 ARG A CA 1
ATOM 1023 C C . ARG A 1 128 ? 14.192 -3.029 -10.488 1.00 86.56 128 ARG A C 1
ATOM 1025 O O . ARG A 1 128 ? 14.013 -1.874 -10.873 1.00 86.56 128 ARG A O 1
ATOM 1032 N N . SER A 1 129 ? 14.110 -4.102 -11.274 1.00 72.38 129 SER A N 1
ATOM 1033 C CA . SER A 1 129 ? 13.965 -4.102 -12.739 1.00 72.38 129 SER A CA 1
ATOM 1034 C C . SER A 1 129 ? 12.607 -4.578 -13.224 1.00 72.38 129 SER A C 1
ATOM 1036 O O . SER A 1 129 ? 12.106 -5.550 -12.621 1.00 72.38 129 SER A O 1
#

Sequence (129 aa):
MQGVLALDRVTVRDADFSRAAFERFAPNGCTFERCDFRGELFDERLHTLFASRRQSTFRECRFEGADLRSVRPGQARFERCNFAGANIDGWISTTAEFIECRFAGTIRNVTFHGKPWGNAAERIDPARS

Secondary structure (DSSP, 8-state):
---EEEEES-EEES-B-TT---SEEEEES-EEES-B-TT-B--GGGTTSS--SSPPEEES-B-TT-B-TT---TT-EEES-B-TT-B-TT-B-SS-EEES-B--S---S-B--SS--SGGGGG-SS---

pLDDT: mean 89.21, std 10.2, range [43.41, 98.75]

Foldseek 3Di:
DADEAEAECEEAEPAECCPPDYQAYAYANYEYEQYENEPAEDALRDQRVQQHLAEYEYAQYEHDLYECCRHENQQYEYYCYEHENYHPALYEPQRYYYHNYDYHDDDYNYDDDPHRHDPSQVRYPPRDD

Radius of gyration: 13.59 Å; chains: 1; bounding box: 32×26×37 Å